Protein AF-A0A177LHI1-F1 (afdb_monomer_lite)

Radius of gyration: 28.74 Å; chains: 1; bounding box: 62×63×63 Å

pLDDT: mean 80.28, std 16.31, range [41.38, 97.81]

Foldseek 3Di:
DVLVVLVPPPPDDPVVNVVVVVVVVVVVVVVVVVCCVVVVPPPDDDDDPVVVVVVVVVVVVVVVVVVPDPPDDVLLVVLQVVLQQDWDKDAPDDQKIKIWHFDDWADPDQFKIKTKTFIFITHNNDGPDTDIWIWIFGHDPDTWIATPPVRDTCVVVDDPVVVVVVVVSVVSCCVSSVHDD

Secondary structure (DSSP, 8-state):
-HHHHHHT-TTS-HHHHHHHHHHHHHHHHHHHHHHHHHHGGGG-----SHHHHHHHHHHHHHHHHHTT---SSHHHHHHHHHHHT-EEEEEEETTEEEEEEEEEEEE-SSSEEEEEEEEEEEETTEEEEEEEEEEEEE-SSS-EEEETTT--BHHHHS-HHHHHHHHHHHHHHHHTTSS--

Structure (mmCIF, N/CA/C/O backbone):
data_AF-A0A177LHI1-F1
#
_entry.id   AF-A0A177LHI1-F1
#
loop_
_atom_site.group_PDB
_atom_site.id
_atom_site.type_symbol
_atom_site.label_atom_id
_atom_site.label_alt_id
_atom_site.label_comp_id
_atom_site.label_asym_id
_atom_site.label_entity_id
_atom_site.label_seq_id
_atom_site.pdbx_PDB_ins_code
_atom_site.Cartn_x
_atom_site.Cartn_y
_atom_site.Cartn_z
_atom_site.occupancy
_atom_site.B_iso_or_equiv
_atom_site.auth_seq_id
_atom_site.auth_comp_id
_atom_site.auth_asym_id
_atom_site.auth_atom_id
_atom_site.pdbx_PDB_model_num
ATOM 1 N N . MET A 1 1 ? 16.536 31.381 -29.087 1.00 54.09 1 MET A N 1
ATOM 2 C CA . MET A 1 1 ? 16.693 31.575 -30.550 1.00 54.09 1 MET A CA 1
ATOM 3 C C . MET A 1 1 ? 17.192 32.981 -30.922 1.00 54.09 1 MET A C 1
ATOM 5 O O . MET A 1 1 ? 18.105 33.068 -31.730 1.00 54.09 1 MET A O 1
ATOM 9 N N . LEU A 1 2 ? 16.707 34.069 -30.292 1.00 55.12 2 LEU A N 1
ATOM 10 C CA . LEU A 1 2 ? 17.167 35.454 -30.561 1.00 55.12 2 LEU A CA 1
ATOM 11 C C . LEU A 1 2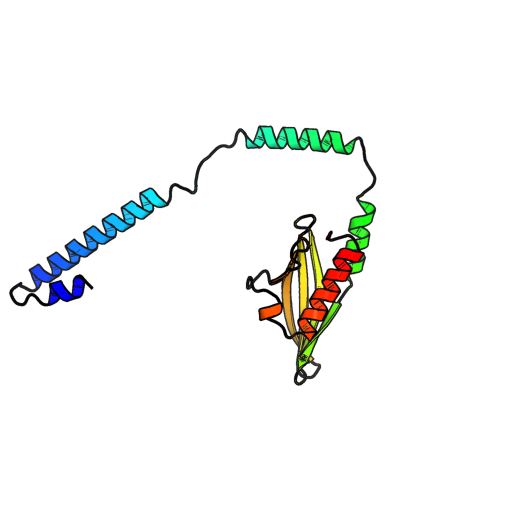 ? 18.675 35.705 -30.316 1.00 55.12 2 LEU A C 1
ATOM 13 O O . LEU A 1 2 ? 19.310 36.447 -31.059 1.00 55.12 2 LEU A O 1
ATOM 17 N N . ILE A 1 3 ? 19.258 35.060 -29.298 1.00 58.00 3 ILE A N 1
ATOM 18 C CA . ILE A 1 3 ? 20.665 35.251 -28.888 1.00 58.00 3 ILE A CA 1
ATOM 19 C C . ILE A 1 3 ? 21.649 34.777 -29.977 1.00 58.00 3 ILE A C 1
ATOM 21 O O . ILE A 1 3 ? 22.704 35.377 -30.170 1.00 58.00 3 ILE A O 1
ATOM 25 N N . ILE A 1 4 ? 21.282 33.742 -30.741 1.00 57.81 4 ILE A N 1
ATOM 26 C CA . ILE A 1 4 ? 22.131 33.160 -31.794 1.00 57.81 4 ILE A CA 1
ATOM 27 C C . ILE A 1 4 ? 22.162 34.071 -33.033 1.00 57.81 4 ILE A C 1
ATOM 29 O O . ILE A 1 4 ? 23.210 34.240 -33.652 1.00 57.81 4 ILE A O 1
ATOM 33 N N . ILE A 1 5 ? 21.041 34.729 -33.350 1.00 58.69 5 ILE A N 1
ATOM 34 C CA . ILE A 1 5 ? 20.916 35.619 -34.515 1.00 58.69 5 ILE A CA 1
ATOM 35 C C . ILE A 1 5 ? 21.733 36.908 -34.313 1.00 58.69 5 ILE A C 1
ATOM 37 O O . ILE A 1 5 ? 22.395 37.373 -35.239 1.00 58.69 5 ILE A O 1
ATOM 41 N N . LEU A 1 6 ? 21.767 37.449 -33.088 1.00 54.44 6 LEU A N 1
ATOM 42 C CA . LEU A 1 6 ? 22.536 38.659 -32.757 1.00 54.44 6 LEU A CA 1
ATOM 43 C C . LEU A 1 6 ? 24.060 38.437 -32.767 1.00 54.44 6 LEU A C 1
ATOM 45 O O . LEU A 1 6 ? 24.814 39.365 -33.064 1.00 54.44 6 LEU A O 1
ATOM 49 N N . SER A 1 7 ? 24.526 37.213 -32.497 1.00 57.97 7 SER A N 1
ATOM 50 C CA . SER A 1 7 ? 25.962 36.888 -32.485 1.00 57.97 7 SER A CA 1
ATOM 51 C C . SER A 1 7 ? 26.599 36.935 -33.887 1.00 57.97 7 SER A C 1
ATOM 53 O O . SER A 1 7 ? 27.786 37.258 -34.031 1.00 57.97 7 SER A O 1
ATOM 55 N N . ASN A 1 8 ? 25.792 36.705 -34.931 1.00 59.28 8 ASN A N 1
ATOM 56 C CA . ASN A 1 8 ? 26.244 36.563 -36.319 1.00 59.28 8 ASN A CA 1
ATOM 57 C C . ASN A 1 8 ? 26.444 37.900 -37.069 1.00 59.28 8 ASN A C 1
ATOM 59 O O . ASN A 1 8 ? 26.806 37.927 -38.244 1.00 59.28 8 ASN A O 1
ATOM 63 N N . ILE A 1 9 ? 26.246 39.042 -36.400 1.00 63.00 9 ILE A N 1
ATOM 64 C CA . ILE A 1 9 ? 26.518 40.362 -36.982 1.00 63.00 9 ILE A CA 1
ATOM 65 C C . ILE A 1 9 ? 28.032 40.619 -36.899 1.00 63.00 9 ILE A C 1
ATOM 67 O O . ILE A 1 9 ? 28.584 40.968 -35.852 1.00 63.00 9 ILE A O 1
ATOM 71 N N . SER A 1 10 ? 28.729 40.399 -38.016 1.00 61.41 10 SER A N 1
ATOM 72 C CA . SER A 1 10 ? 30.202 40.406 -38.104 1.00 61.41 10 SER A CA 1
ATOM 73 C C . SER A 1 10 ? 30.852 41.792 -37.903 1.00 61.41 10 SER A C 1
ATOM 75 O O . SER A 1 10 ? 32.022 41.895 -37.554 1.00 61.41 10 SER A O 1
ATOM 77 N N . LYS A 1 11 ? 30.090 42.888 -38.036 1.00 66.56 11 LYS A N 1
ATOM 78 C CA . LYS A 1 11 ? 30.623 44.269 -38.026 1.00 66.56 11 LYS A CA 1
ATOM 79 C C . LYS A 1 11 ? 30.735 44.938 -36.647 1.00 66.56 11 LYS A C 1
ATOM 81 O O . LYS A 1 11 ? 31.022 46.131 -36.572 1.00 66.56 11 LYS A O 1
ATOM 86 N N . LEU A 1 12 ? 30.491 44.215 -35.556 1.00 68.19 12 LEU A N 1
ATOM 87 C CA . LEU A 1 12 ? 30.456 44.797 -34.213 1.00 68.19 12 LEU A CA 1
ATOM 88 C C . LEU A 1 12 ? 31.678 44.376 -33.389 1.00 68.19 12 LEU A C 1
ATOM 90 O O . LEU A 1 12 ? 31.968 43.186 -33.281 1.00 68.19 12 LEU A O 1
ATOM 94 N N . THR A 1 13 ? 32.378 45.343 -32.788 1.00 82.19 13 THR A N 1
ATOM 95 C CA . THR A 1 13 ? 33.529 45.063 -31.917 1.00 82.19 13 THR A CA 1
ATOM 96 C C . THR A 1 13 ? 33.107 44.189 -30.734 1.00 82.19 13 THR A C 1
ATOM 98 O O . THR A 1 13 ? 31.986 44.305 -30.237 1.00 82.19 13 THR A O 1
ATOM 101 N N . LEU A 1 14 ? 34.005 43.313 -30.272 1.00 78.56 14 LEU A N 1
ATOM 102 C CA . LEU A 1 14 ? 33.739 42.334 -29.208 1.00 78.56 14 LEU A CA 1
ATOM 103 C C . LEU A 1 14 ? 33.059 42.968 -27.976 1.00 78.56 14 LEU A C 1
ATOM 105 O O . LEU A 1 14 ? 32.060 42.455 -27.480 1.00 78.56 14 LEU A O 1
ATOM 109 N N . MET A 1 15 ? 33.536 44.147 -27.562 1.00 80.12 15 MET A N 1
ATOM 110 C CA . MET A 1 15 ? 32.981 44.914 -26.440 1.00 80.12 15 MET A CA 1
ATOM 111 C C . MET A 1 15 ? 31.511 45.301 -26.645 1.00 80.12 15 MET A C 1
ATOM 113 O O . MET A 1 15 ? 30.708 45.213 -25.719 1.00 80.12 15 MET A O 1
ATOM 117 N N . LYS A 1 16 ? 31.123 45.678 -27.868 1.00 81.81 16 LYS A N 1
ATOM 118 C CA . LYS A 1 16 ? 29.734 46.027 -28.195 1.00 81.81 16 LYS A CA 1
ATOM 119 C C . LYS A 1 16 ? 28.827 44.794 -28.206 1.00 81.81 16 LYS A C 1
ATOM 121 O O . LYS A 1 16 ? 27.668 44.900 -27.82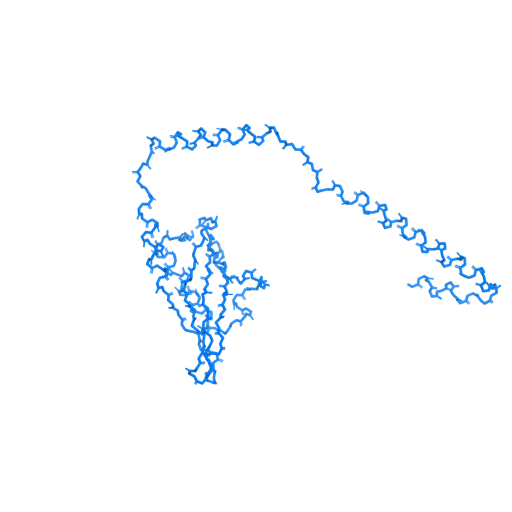4 1.00 81.81 16 LYS A O 1
ATOM 126 N N . LYS A 1 17 ? 29.343 43.622 -28.595 1.00 79.81 17 LYS A N 1
ATOM 127 C CA . LYS A 1 17 ? 28.583 42.360 -28.541 1.00 79.81 17 LYS A CA 1
ATOM 128 C C . LYS A 1 17 ? 28.285 41.947 -27.100 1.00 79.81 17 LYS A C 1
ATOM 130 O O . LYS A 1 17 ? 27.144 41.615 -26.794 1.00 79.81 17 LYS A O 1
ATOM 135 N N 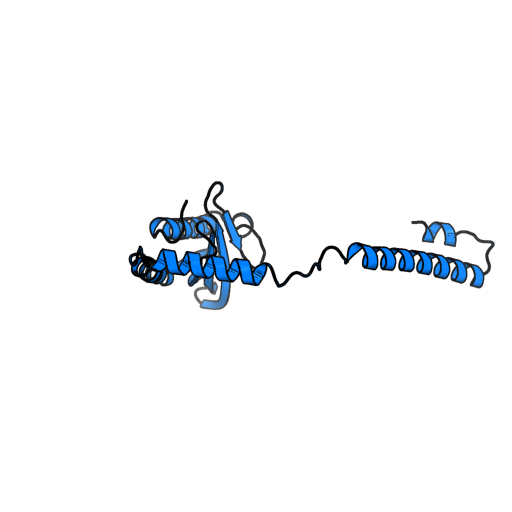. ILE A 1 18 ? 29.281 42.037 -26.216 1.00 84.50 18 ILE A N 1
ATOM 136 C CA . ILE A 1 18 ? 29.107 41.763 -24.782 1.00 84.50 18 ILE A CA 1
ATOM 137 C C . ILE A 1 18 ? 28.077 42.726 -24.185 1.00 84.50 18 ILE A C 1
ATOM 139 O O . ILE A 1 18 ? 27.153 42.282 -23.510 1.00 84.50 18 ILE A O 1
ATOM 143 N N . LEU A 1 19 ? 28.174 44.022 -24.504 1.00 86.25 19 LEU A N 1
ATOM 144 C CA . LEU A 1 19 ? 27.230 45.030 -24.017 1.00 86.25 19 LEU A CA 1
ATOM 145 C C . LEU A 1 19 ? 25.778 44.716 -24.420 1.00 86.25 19 LEU A C 1
ATOM 147 O O . LEU A 1 19 ? 24.876 44.821 -23.592 1.00 86.25 19 LEU A O 1
ATOM 151 N N . ILE A 1 20 ? 25.551 44.283 -25.664 1.00 85.94 20 ILE A N 1
ATOM 152 C CA . ILE A 1 20 ? 24.215 43.896 -26.143 1.00 85.94 20 ILE A CA 1
ATOM 153 C C . ILE A 1 20 ? 23.701 42.661 -25.398 1.00 85.94 20 ILE A C 1
ATOM 155 O O . ILE A 1 20 ? 22.554 42.650 -24.964 1.00 85.94 20 ILE A O 1
ATOM 159 N N . ILE A 1 21 ? 24.535 41.634 -25.215 1.00 86.19 21 ILE A N 1
ATOM 160 C CA . ILE A 1 21 ? 24.135 40.407 -24.510 1.00 86.19 21 ILE A CA 1
ATOM 161 C C . ILE A 1 21 ? 23.757 40.719 -23.059 1.00 86.19 21 ILE A C 1
ATOM 163 O O . ILE A 1 21 ? 22.707 40.280 -22.592 1.00 86.19 21 ILE A O 1
ATOM 167 N N . VAL A 1 22 ? 24.574 41.516 -22.365 1.00 88.81 22 VAL A N 1
ATOM 168 C CA . VAL A 1 22 ? 24.304 41.938 -20.983 1.00 88.81 22 VAL A CA 1
ATOM 169 C C . VAL A 1 22 ? 23.012 42.752 -20.907 1.00 88.81 22 VAL A C 1
ATOM 171 O O . VAL A 1 22 ? 22.193 42.512 -20.024 1.00 88.81 22 VAL A O 1
ATOM 174 N N . SER A 1 23 ? 22.783 43.659 -21.862 1.00 90.00 23 SER A N 1
ATOM 175 C CA . SER A 1 23 ? 21.548 44.445 -21.935 1.00 90.00 23 SER A CA 1
ATOM 176 C C . SER A 1 23 ? 20.308 43.563 -22.129 1.00 90.00 23 SER A C 1
ATOM 178 O O . SER A 1 23 ? 19.324 43.728 -21.410 1.00 90.00 23 SER A O 1
ATOM 180 N N . VAL A 1 24 ? 20.363 42.579 -23.033 1.00 90.06 24 VAL A N 1
ATOM 181 C CA . VAL A 1 24 ? 19.250 41.642 -23.272 1.00 90.06 24 VAL A CA 1
ATOM 182 C C . VAL A 1 24 ? 18.972 40.780 -22.038 1.00 90.06 24 VAL A C 1
ATOM 184 O O . VAL A 1 24 ? 17.812 40.596 -21.670 1.00 90.06 24 VAL A O 1
ATOM 187 N N . LEU A 1 25 ? 20.019 40.284 -21.371 1.00 88.75 25 LEU A N 1
ATOM 188 C CA . LEU A 1 25 ? 19.872 39.518 -20.132 1.00 88.75 25 LEU A CA 1
ATOM 189 C C . LEU A 1 25 ? 19.237 40.360 -19.023 1.00 88.75 25 LEU A C 1
ATOM 191 O O . LEU A 1 25 ? 18.327 39.886 -18.350 1.00 88.75 25 LEU A O 1
ATOM 195 N N . PHE A 1 26 ? 19.658 41.614 -18.860 1.00 92.62 26 PHE A N 1
ATOM 196 C CA . PHE A 1 26 ? 19.110 42.510 -17.842 1.00 92.62 26 PHE A CA 1
ATOM 197 C C . PHE A 1 26 ? 17.608 42.770 -18.031 1.00 92.62 26 PHE A C 1
ATOM 1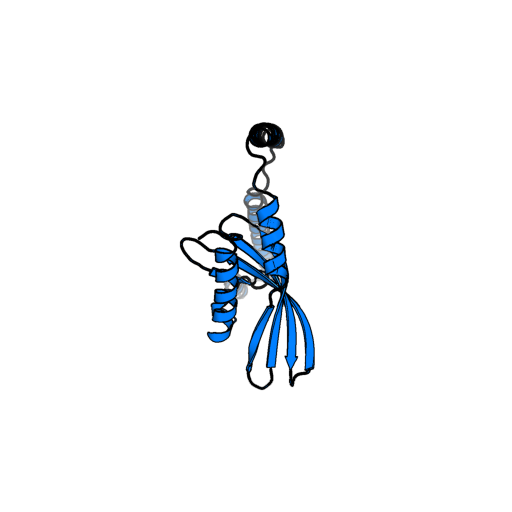99 O O . PHE A 1 26 ? 16.840 42.711 -17.067 1.00 92.62 26 PHE A O 1
ATOM 206 N N . VAL A 1 27 ? 17.169 42.990 -19.276 1.00 92.06 27 VAL A N 1
ATOM 207 C CA . VAL A 1 27 ? 15.739 43.129 -19.601 1.00 92.06 27 VAL A CA 1
ATOM 208 C C . VAL A 1 27 ? 14.981 41.837 -19.286 1.00 92.06 27 VAL A C 1
ATOM 210 O O . VAL A 1 27 ? 13.916 41.891 -18.677 1.00 92.06 27 VAL A O 1
ATOM 213 N N . PHE A 1 28 ? 15.541 40.672 -19.624 1.00 90.19 28 PHE A N 1
ATOM 214 C CA . PHE A 1 28 ? 14.917 39.383 -19.316 1.00 90.19 28 PHE A CA 1
ATOM 215 C C . PHE A 1 28 ? 14.757 39.160 -17.804 1.00 90.19 28 PHE A C 1
ATOM 217 O O . PHE A 1 28 ? 13.673 38.800 -17.348 1.00 90.19 28 PHE A O 1
ATOM 224 N N . PHE A 1 29 ? 15.795 39.450 -17.012 1.00 91.31 29 PHE A N 1
ATOM 225 C CA . PHE A 1 29 ? 15.720 39.368 -15.552 1.00 91.31 29 PHE A CA 1
ATOM 226 C C . PHE A 1 29 ? 14.716 40.361 -14.961 1.00 91.31 29 PHE A C 1
ATOM 228 O O . PHE A 1 29 ? 13.989 39.987 -14.050 1.00 91.31 29 PHE A O 1
ATOM 235 N N . SER A 1 30 ? 14.615 41.578 -15.503 1.00 88.88 30 SER A N 1
ATOM 236 C CA . SER A 1 30 ? 13.627 42.574 -15.057 1.00 88.88 30 SER A CA 1
ATOM 237 C C . SER A 1 30 ? 12.185 42.117 -15.302 1.00 88.88 30 SER A C 1
ATOM 239 O O . SER A 1 30 ? 11.303 42.355 -14.482 1.00 88.88 30 SER A O 1
ATOM 241 N N . VAL A 1 31 ? 11.934 41.424 -16.417 1.00 91.19 31 VAL A N 1
ATOM 242 C CA . VAL A 1 31 ? 10.617 40.838 -16.706 1.00 91.19 31 VAL A CA 1
ATOM 243 C C . VAL A 1 31 ? 10.329 39.661 -15.775 1.00 91.19 31 VAL A C 1
ATOM 245 O O . VAL A 1 31 ? 9.229 39.572 -15.238 1.00 91.19 31 VAL A O 1
ATOM 248 N N . LEU A 1 32 ? 11.307 38.781 -15.533 1.00 88.62 32 LEU A N 1
ATOM 249 C CA . LEU A 1 32 ? 11.143 37.673 -14.591 1.00 88.62 32 LEU A CA 1
ATOM 250 C C . LEU A 1 32 ? 10.858 38.170 -13.172 1.00 88.62 32 LEU A C 1
ATOM 252 O O . LEU A 1 32 ? 9.932 37.672 -12.540 1.00 88.62 32 LEU A O 1
ATOM 256 N N . THR A 1 33 ? 11.597 39.165 -12.674 1.00 88.06 33 THR A N 1
ATOM 257 C CA . THR A 1 33 ? 11.337 39.731 -11.344 1.00 88.06 33 THR A CA 1
ATOM 258 C C . THR A 1 33 ? 9.978 40.414 -11.286 1.00 88.06 33 THR A C 1
ATOM 260 O O . THR A 1 33 ? 9.278 40.245 -10.296 1.00 88.06 33 THR A O 1
ATOM 263 N N . TYR A 1 34 ? 9.545 41.099 -12.347 1.00 89.44 34 TYR A N 1
ATOM 264 C CA . TYR A 1 34 ? 8.197 41.663 -12.423 1.00 89.44 34 TYR A CA 1
ATOM 265 C C . TYR A 1 34 ? 7.104 40.582 -12.383 1.00 89.44 34 TYR A C 1
ATOM 267 O O . TYR A 1 34 ? 6.120 40.733 -11.661 1.00 89.44 34 TYR A O 1
ATOM 275 N N . ILE A 1 35 ? 7.286 39.462 -13.094 1.00 83.94 35 ILE A N 1
ATOM 276 C CA . ILE A 1 35 ? 6.366 38.312 -13.054 1.00 83.94 35 ILE A CA 1
ATOM 277 C C . ILE A 1 35 ? 6.363 37.663 -11.668 1.00 83.94 35 ILE A C 1
ATOM 279 O O . ILE A 1 35 ? 5.304 37.291 -11.181 1.00 83.94 35 ILE A O 1
ATOM 283 N N . PHE A 1 36 ? 7.514 37.543 -11.006 1.00 79.31 36 PHE A N 1
ATOM 284 C CA . PHE A 1 36 ? 7.573 37.022 -9.640 1.00 79.31 36 PHE A CA 1
ATOM 285 C C . PHE A 1 36 ? 6.907 37.977 -8.644 1.00 79.31 36 PHE A C 1
ATOM 287 O O . PHE A 1 36 ? 6.115 37.523 -7.833 1.00 79.31 36 PHE A O 1
ATOM 294 N N . ILE A 1 37 ? 7.142 39.288 -8.729 1.00 78.56 37 ILE A N 1
ATOM 295 C CA . ILE A 1 37 ? 6.501 40.277 -7.847 1.00 78.56 37 ILE A CA 1
ATOM 296 C C . ILE A 1 37 ? 4.978 40.274 -8.045 1.00 78.56 37 ILE A C 1
ATOM 298 O O . ILE A 1 37 ? 4.237 40.195 -7.073 1.00 78.56 37 ILE A O 1
ATOM 302 N N . THR A 1 38 ? 4.503 40.297 -9.293 1.00 74.00 38 THR A N 1
ATOM 303 C CA . THR A 1 38 ? 3.059 40.351 -9.600 1.00 74.00 38 THR A CA 1
ATOM 304 C C . THR A 1 38 ? 2.353 38.990 -9.523 1.00 74.00 38 THR A C 1
ATOM 306 O O . THR A 1 38 ? 1.144 38.928 -9.312 1.00 74.00 38 THR A O 1
ATOM 309 N N . GLY A 1 39 ? 3.081 37.883 -9.688 1.00 61.59 39 GLY A N 1
ATOM 310 C CA . GLY A 1 39 ? 2.553 36.515 -9.686 1.00 61.59 39 GLY A CA 1
ATOM 311 C C . GLY A 1 39 ? 2.597 35.818 -8.324 1.00 61.59 39 GLY A C 1
ATOM 312 O O . GLY A 1 39 ? 1.827 34.887 -8.094 1.00 61.59 39 GLY A O 1
ATOM 313 N N . TRP A 1 40 ? 3.451 36.273 -7.404 1.00 55.06 40 TRP A N 1
ATOM 314 C CA . TRP A 1 40 ? 3.606 35.691 -6.064 1.00 55.06 40 TRP A CA 1
ATOM 315 C C . TRP A 1 40 ? 2.570 36.208 -5.044 1.00 55.06 40 TRP A C 1
ATOM 317 O O . TRP A 1 40 ? 2.488 35.703 -3.925 1.00 55.06 40 TRP A O 1
ATOM 327 N N . GLU A 1 41 ? 1.715 37.166 -5.419 1.00 55.88 41 GLU A N 1
ATOM 328 C CA . GLU A 1 41 ? 0.699 37.755 -4.528 1.00 55.88 41 GLU A CA 1
ATOM 329 C C . GLU A 1 41 ? -0.681 37.064 -4.542 1.00 55.88 41 GLU A C 1
ATOM 331 O O . GLU A 1 41 ? -1.558 37.454 -3.778 1.00 55.88 41 GLU A O 1
ATOM 336 N N . ARG A 1 42 ? -0.894 35.965 -5.287 1.00 46.41 42 ARG A N 1
ATOM 337 C CA . ARG A 1 42 ? -2.138 35.155 -5.171 1.00 46.41 42 ARG A CA 1
ATOM 338 C C . ARG A 1 42 ? -2.135 34.108 -4.042 1.00 46.41 42 ARG A C 1
ATOM 340 O O . ARG A 1 42 ? -2.974 33.213 -4.046 1.00 46.41 42 ARG A O 1
ATOM 347 N N . GLY A 1 43 ? -1.211 34.194 -3.084 1.00 53.28 43 GLY A N 1
ATOM 348 C CA . GLY A 1 43 ? -1.049 33.180 -2.029 1.00 53.28 43 GLY A CA 1
ATOM 349 C C . GLY A 1 43 ? -1.090 33.681 -0.587 1.00 53.28 43 GLY A C 1
ATOM 350 O O . GLY A 1 43 ? -0.901 32.882 0.326 1.00 53.28 43 GLY A O 1
ATOM 351 N N . ARG A 1 44 ? -1.300 34.978 -0.343 1.00 59.19 44 ARG A N 1
ATOM 352 C CA . ARG A 1 44 ? -1.451 35.505 1.019 1.00 59.19 44 ARG A CA 1
ATOM 353 C C . ARG A 1 44 ? -2.507 36.597 1.052 1.00 59.19 44 ARG A C 1
ATOM 355 O O . ARG A 1 44 ? -2.176 37.767 0.909 1.00 59.19 44 ARG A O 1
ATOM 362 N N . GLU A 1 45 ? -3.750 36.210 1.327 1.00 61.19 45 GLU A N 1
ATOM 363 C CA . GLU A 1 45 ? -4.636 37.108 2.063 1.00 61.19 45 GLU A CA 1
ATOM 364 C C . GLU A 1 45 ? -4.702 36.718 3.549 1.00 61.19 45 GLU A C 1
ATOM 366 O O . GLU A 1 45 ? -4.769 35.531 3.880 1.00 61.19 45 GLU A O 1
ATOM 371 N N . PRO A 1 46 ? -4.677 37.719 4.446 1.00 63.97 46 PRO A N 1
ATOM 372 C CA . PRO A 1 46 ? -4.944 37.585 5.864 1.00 63.97 46 PRO A CA 1
ATOM 373 C C . PRO A 1 46 ? -6.434 37.821 6.156 1.00 63.97 46 PRO A C 1
ATOM 375 O O . PRO A 1 46 ? -7.010 38.800 5.690 1.00 63.97 46 PRO A O 1
ATOM 378 N N . LYS A 1 47 ? -7.033 37.002 7.021 1.00 49.06 47 LYS A N 1
ATOM 379 C CA . LYS A 1 47 ? -8.113 37.407 7.937 1.00 49.06 47 LYS A CA 1
ATOM 380 C C . LYS A 1 47 ? -8.211 36.357 9.044 1.00 49.06 47 LYS A C 1
ATOM 382 O O . LYS A 1 47 ? -8.399 35.176 8.799 1.00 49.06 47 LYS A O 1
ATOM 387 N N . ARG A 1 48 ? -7.930 36.804 10.267 1.00 58.16 48 ARG A N 1
ATOM 388 C CA . ARG A 1 48 ? -7.932 36.029 11.515 1.00 58.16 48 ARG A CA 1
ATOM 389 C C . ARG A 1 48 ? -8.927 36.692 12.467 1.00 58.16 48 ARG A C 1
ATOM 391 O O . ARG A 1 48 ? -8.543 37.197 13.511 1.00 58.16 48 ARG A O 1
ATOM 398 N N . ALA A 1 49 ? -10.177 36.800 12.025 1.00 55.25 49 ALA A N 1
ATOM 399 C CA . ALA A 1 49 ? -11.279 37.364 12.820 1.00 55.25 49 ALA A CA 1
ATOM 400 C C . ALA A 1 49 ? -12.618 36.665 12.516 1.00 55.25 49 ALA A C 1
ATOM 402 O O . ALA A 1 49 ? -13.463 36.492 13.385 1.00 55.25 49 ALA A O 1
ATOM 403 N N . ASP A 1 50 ? -12.775 36.178 11.292 1.00 55.38 50 ASP A N 1
ATOM 404 C CA . ASP A 1 50 ? -13.779 35.213 10.847 1.00 55.38 50 ASP A CA 1
ATOM 405 C C . ASP A 1 50 ? -13.512 33.789 11.363 1.00 55.38 50 ASP A C 1
ATOM 407 O O . ASP A 1 50 ? -14.465 33.082 11.688 1.00 55.38 50 ASP A O 1
ATOM 411 N N . PHE A 1 51 ? -12.244 33.384 11.515 1.00 56.28 51 PHE A N 1
ATOM 412 C CA . PHE A 1 51 ? -11.904 32.055 12.044 1.00 56.28 51 PHE A CA 1
ATOM 413 C C . PHE A 1 51 ? -12.375 31.859 13.494 1.00 56.28 51 PHE A C 1
ATOM 415 O O . PHE A 1 51 ? -12.964 30.829 13.801 1.00 56.28 51 PHE A O 1
ATOM 422 N N . GLU A 1 52 ? -12.224 32.862 14.366 1.00 60.12 52 GLU A N 1
ATOM 423 C CA . GLU A 1 52 ? -12.675 32.762 15.764 1.00 60.12 52 GLU A CA 1
ATOM 424 C C . GLU A 1 52 ? -14.207 32.737 15.878 1.00 60.12 52 GLU A C 1
ATOM 426 O O . GLU A 1 52 ? -14.757 32.002 16.696 1.00 60.12 52 GLU A O 1
ATOM 431 N N . MET A 1 53 ? -14.932 33.476 15.030 1.00 53.66 53 MET A N 1
ATOM 432 C CA . MET A 1 53 ? -16.400 33.432 15.016 1.00 53.66 53 MET A CA 1
ATOM 433 C C . MET A 1 53 ? -16.925 32.086 14.482 1.00 53.66 53 MET A C 1
ATOM 435 O O . MET A 1 53 ? -17.934 31.573 14.970 1.00 53.66 53 MET A O 1
ATOM 439 N N . TYR A 1 54 ? -16.228 31.487 13.511 1.00 61.47 54 TYR A N 1
ATOM 440 C CA . TYR A 1 54 ? -16.577 30.183 12.944 1.00 61.47 54 TYR A CA 1
ATOM 441 C C . TYR A 1 54 ? -16.210 29.022 13.881 1.00 61.47 54 TYR A C 1
ATOM 443 O O . TYR A 1 54 ? -16.969 28.061 13.996 1.00 61.47 54 TYR A O 1
ATOM 451 N N . GLU A 1 55 ? -15.085 29.120 14.592 1.00 64.50 55 GLU A N 1
ATOM 452 C CA . GLU A 1 55 ? -14.643 28.135 15.581 1.00 64.50 55 GLU A CA 1
ATOM 453 C C . GLU A 1 55 ? -15.555 28.132 16.813 1.00 64.50 55 GLU A C 1
ATOM 455 O O . GLU A 1 55 ? -15.997 27.064 17.229 1.00 64.50 55 GLU A O 1
ATOM 460 N N . ASN A 1 56 ? -15.954 29.305 17.319 1.00 66.81 56 ASN A N 1
ATOM 461 C CA . ASN A 1 56 ? -16.889 29.396 18.445 1.00 66.81 56 ASN A CA 1
ATOM 462 C C . ASN A 1 56 ? -18.303 28.910 18.081 1.00 66.81 56 ASN A C 1
ATOM 464 O O . ASN A 1 56 ? -18.922 28.198 18.868 1.00 66.81 56 ASN A O 1
ATOM 468 N N . LYS A 1 57 ? -18.795 29.192 16.865 1.00 73.69 57 LYS A N 1
ATOM 469 C CA . LYS A 1 57 ? -20.085 28.655 16.394 1.00 73.69 57 LYS A CA 1
ATOM 470 C C . LYS A 1 57 ? -20.035 27.139 16.169 1.00 73.69 57 LYS A C 1
ATOM 472 O O . LYS A 1 57 ? -20.965 26.432 16.538 1.00 73.69 57 LYS A O 1
ATOM 477 N N . LYS A 1 58 ? -18.924 26.620 15.633 1.00 68.56 58 LYS A N 1
ATOM 478 C CA . LYS A 1 58 ? -18.683 25.175 15.480 1.00 68.56 58 LYS A CA 1
ATOM 479 C C . LYS A 1 58 ? -18.526 24.472 16.833 1.00 68.56 58 LYS A C 1
ATOM 481 O O . LYS A 1 58 ? -18.938 23.319 16.958 1.00 68.56 58 LYS A O 1
ATOM 486 N N . LEU A 1 59 ? -17.972 25.150 17.840 1.00 69.12 59 LEU A N 1
ATOM 487 C CA . LEU A 1 59 ? -17.880 24.667 19.218 1.00 69.12 59 LEU A CA 1
ATOM 488 C C . LEU A 1 59 ? -19.263 24.636 19.889 1.00 69.12 59 LEU A C 1
ATOM 490 O O . LEU A 1 59 ? -19.613 23.616 20.478 1.00 69.12 59 LEU A O 1
ATOM 494 N N . GLU A 1 60 ? -20.084 25.681 19.741 1.00 66.94 60 GLU A N 1
ATOM 495 C CA . GLU A 1 60 ? -21.468 25.696 20.243 1.00 66.94 60 GLU A CA 1
ATOM 496 C C . GLU A 1 60 ? -22.352 24.646 19.553 1.00 66.94 60 GLU A C 1
ATOM 498 O O . GLU A 1 60 ? -23.075 23.914 20.235 1.00 66.94 60 GLU A O 1
ATOM 503 N N . ASP A 1 61 ? -22.245 24.490 18.230 1.00 67.00 61 ASP A N 1
ATOM 504 C CA . ASP A 1 61 ? -22.963 23.454 17.476 1.00 67.00 61 ASP A CA 1
ATOM 505 C C . ASP A 1 61 ? -22.479 22.037 17.861 1.00 67.00 61 ASP A C 1
ATOM 507 O O . ASP A 1 61 ? -23.286 21.107 17.978 1.00 67.00 61 ASP A O 1
ATOM 511 N N . SER A 1 62 ? -21.184 21.869 18.166 1.00 63.94 62 SER A N 1
ATOM 512 C CA . SER A 1 62 ? -20.627 20.608 18.682 1.00 63.94 62 SER A CA 1
ATOM 513 C C . SER A 1 62 ? -21.127 20.300 20.097 1.00 63.94 62 SER A C 1
ATOM 515 O O . SER A 1 62 ? -21.561 19.177 20.349 1.00 63.94 62 SER A O 1
ATOM 517 N N . ILE A 1 63 ? -21.171 21.277 21.009 1.00 65.38 63 ILE A N 1
ATOM 518 C CA . ILE A 1 63 ? -21.665 21.091 22.387 1.00 65.38 63 ILE A CA 1
ATOM 519 C C . ILE A 1 63 ? -23.172 20.800 22.401 1.00 65.38 63 ILE A C 1
ATOM 521 O O . ILE A 1 63 ? -23.623 19.914 23.133 1.00 65.38 63 ILE A O 1
ATOM 525 N N . LYS A 1 64 ? -23.948 21.462 21.532 1.00 53.97 64 LYS A N 1
ATOM 526 C CA . LYS A 1 64 ? -25.392 21.227 21.390 1.00 53.97 64 LYS A CA 1
ATOM 527 C C . LYS A 1 64 ? -25.705 19.844 20.803 1.00 53.97 64 LYS A C 1
ATOM 529 O O . LYS A 1 64 ? -26.724 19.252 21.151 1.00 53.97 64 LYS A O 1
ATOM 534 N N . SER A 1 65 ? -24.808 19.283 19.984 1.00 48.75 65 SER A N 1
ATOM 535 C CA . SER A 1 65 ? -24.909 17.897 19.496 1.00 48.75 65 SER A CA 1
ATOM 536 C C . SER A 1 65 ? -24.507 16.839 20.541 1.00 48.75 65 SER A C 1
ATOM 538 O O . SER A 1 65 ? -25.025 15.720 20.525 1.00 48.75 65 SER A O 1
ATOM 540 N N . ILE A 1 66 ? -23.650 17.194 21.507 1.00 53.97 66 ILE A N 1
ATOM 541 C CA . ILE A 1 66 ? -23.184 16.289 22.573 1.00 53.97 66 ILE A CA 1
ATOM 542 C C . ILE A 1 66 ? -24.279 16.025 23.619 1.00 53.97 66 ILE A C 1
ATOM 544 O O . ILE A 1 66 ? -24.327 14.935 24.194 1.00 53.97 66 ILE A O 1
ATOM 548 N N . THR A 1 67 ? -25.230 16.944 23.823 1.00 42.69 67 THR A N 1
ATOM 549 C CA . THR A 1 67 ? -26.356 16.706 24.748 1.00 42.69 67 THR A CA 1
ATOM 550 C C . THR A 1 67 ? -27.458 15.816 24.154 1.00 42.69 67 THR A C 1
ATOM 552 O O . THR A 1 67 ? -28.418 15.477 24.844 1.00 42.69 67 THR A O 1
ATOM 555 N N . THR A 1 68 ? -27.348 15.373 22.894 1.00 43.62 68 THR A N 1
ATOM 556 C CA . THR A 1 68 ? -28.350 14.479 22.288 1.00 43.62 68 THR A CA 1
ATOM 557 C C . THR A 1 68 ? -27.749 13.527 21.249 1.00 43.62 68 THR A C 1
ATOM 559 O O . THR A 1 68 ? -28.132 13.560 20.087 1.00 43.62 68 THR A O 1
ATOM 562 N N . LYS A 1 69 ? -26.811 12.659 21.663 1.00 45.72 69 LYS A N 1
ATOM 563 C CA . LYS A 1 69 ? -26.637 11.254 21.200 1.00 45.72 69 LYS A CA 1
ATOM 564 C C . LYS A 1 69 ? -25.302 10.692 21.692 1.00 45.72 69 LYS A C 1
ATOM 566 O O . LYS A 1 69 ? -24.339 10.506 20.954 1.00 45.72 69 LYS A O 1
ATOM 571 N N . LYS A 1 70 ? -25.277 10.334 22.973 1.00 49.09 70 LYS A N 1
ATOM 572 C CA . LYS A 1 70 ? -24.234 9.500 23.574 1.00 49.09 70 LYS A CA 1
ATOM 573 C C . LYS A 1 70 ? -24.443 8.035 23.160 1.00 49.09 70 LYS A C 1
ATOM 575 O O . LYS A 1 70 ? -24.860 7.229 23.982 1.00 49.09 70 LYS A O 1
ATOM 580 N N . THR A 1 71 ? -24.241 7.687 21.881 1.00 41.38 71 THR A N 1
ATOM 581 C CA . THR A 1 71 ? -24.253 6.275 21.420 1.00 41.38 71 THR A CA 1
ATOM 582 C C . THR A 1 71 ? -23.574 6.068 20.048 1.00 41.38 71 THR A C 1
ATOM 584 O O . THR A 1 71 ? -24.216 5.610 19.108 1.00 41.38 71 THR A O 1
ATOM 587 N N . LYS A 1 72 ? -22.284 6.412 19.866 1.00 44.91 72 LYS A N 1
ATOM 588 C CA . LYS A 1 72 ? -21.531 5.959 18.665 1.00 44.91 72 LYS A CA 1
ATOM 589 C C . LYS A 1 72 ? -19.990 5.941 18.763 1.00 44.91 72 LYS A C 1
ATOM 591 O O . LYS A 1 72 ? -19.353 5.979 17.723 1.00 44.91 72 LYS A O 1
ATOM 596 N N . SER A 1 73 ? -19.366 5.881 19.945 1.00 46.88 73 SER A N 1
ATOM 597 C CA . SER A 1 73 ? -17.883 5.823 20.027 1.00 46.88 73 SER A CA 1
ATOM 598 C C . SER A 1 73 ? -17.324 4.423 20.328 1.00 46.88 73 SER A C 1
ATOM 600 O O . SER A 1 73 ? -16.257 4.075 19.847 1.00 46.88 73 SER A O 1
ATOM 602 N N . THR A 1 74 ? -18.075 3.543 20.994 1.00 42.94 74 THR A N 1
ATOM 603 C CA . THR A 1 74 ? -17.586 2.191 21.341 1.00 42.94 74 THR A CA 1
ATOM 604 C C . THR A 1 74 ? -17.525 1.229 20.142 1.00 42.94 74 THR A C 1
ATOM 606 O O . THR A 1 74 ? -16.875 0.190 20.201 1.00 42.94 74 THR A O 1
ATOM 609 N N . ILE A 1 75 ? -18.206 1.556 19.037 1.00 50.81 75 ILE A N 1
ATOM 610 C CA . ILE A 1 75 ? -18.281 0.691 17.851 1.00 50.81 75 ILE A CA 1
ATOM 611 C C . ILE A 1 75 ? -17.080 0.916 16.916 1.00 50.81 75 ILE A C 1
ATOM 613 O O . ILE A 1 75 ? -16.581 -0.064 16.372 1.00 50.81 75 ILE A O 1
ATOM 617 N N . SER A 1 76 ? -16.580 2.149 16.739 1.00 59.72 76 SER A N 1
ATOM 618 C CA . SER A 1 76 ? -15.469 2.414 15.805 1.00 59.72 76 SER A CA 1
ATOM 619 C C . SER A 1 76 ? -14.122 1.915 16.329 1.00 59.72 76 SER A C 1
ATOM 621 O O . SER A 1 76 ? -13.396 1.279 15.576 1.00 59.72 76 SER A O 1
ATOM 623 N N . GLU A 1 77 ? -13.811 2.109 17.613 1.00 62.66 77 GLU A N 1
ATOM 624 C CA . GLU A 1 77 ? -12.529 1.678 18.202 1.00 62.66 77 GLU A CA 1
ATOM 625 C C . GLU A 1 77 ? -12.367 0.152 18.182 1.00 62.66 77 GLU A C 1
ATOM 627 O O . GLU A 1 77 ? -11.343 -0.366 17.737 1.00 62.66 77 GLU A O 1
ATOM 632 N N . LYS A 1 78 ? -13.416 -0.589 18.569 1.00 67.06 78 LYS A N 1
ATOM 633 C CA . LYS A 1 78 ? -13.405 -2.058 18.525 1.00 67.06 78 LYS A CA 1
ATOM 634 C C . LYS A 1 78 ? -13.224 -2.580 17.094 1.00 67.06 78 LYS A C 1
ATOM 636 O O . LYS A 1 78 ? -12.451 -3.504 16.873 1.00 67.06 78 LYS A O 1
ATOM 641 N N . LYS A 1 79 ? -13.892 -1.970 16.113 1.00 74.31 79 LYS A N 1
ATOM 642 C CA . LYS A 1 79 ? -13.789 -2.372 14.701 1.00 74.31 79 LYS A CA 1
ATOM 643 C C . LYS A 1 79 ? -12.425 -2.060 14.092 1.00 74.31 79 LYS A C 1
ATOM 645 O O . LYS A 1 79 ? -11.909 -2.874 13.336 1.00 74.31 79 LYS A O 1
ATOM 650 N N . ILE A 1 80 ? -11.827 -0.921 14.442 1.00 76.31 80 ILE A N 1
ATOM 651 C CA . ILE A 1 80 ? -10.469 -0.571 14.010 1.00 76.31 80 ILE A CA 1
ATOM 652 C C . ILE A 1 80 ? -9.461 -1.582 14.572 1.00 76.31 80 ILE A C 1
ATOM 654 O O . ILE A 1 80 ? -8.638 -2.083 13.812 1.00 76.31 80 ILE A O 1
ATOM 658 N N . SER A 1 81 ? -9.584 -1.972 15.847 1.00 76.88 81 SER A N 1
ATOM 659 C CA . SER A 1 81 ? -8.685 -2.969 16.452 1.00 76.88 81 SER A CA 1
ATOM 660 C C . SER A 1 81 ? -8.758 -4.359 15.797 1.00 76.88 81 SER A C 1
ATOM 662 O O . SER A 1 81 ? -7.757 -5.066 15.731 1.00 76.88 81 SER A O 1
ATOM 664 N N . GLU A 1 82 ? -9.917 -4.751 15.255 1.00 81.50 82 GLU A N 1
ATOM 665 C CA . GLU A 1 82 ? -10.075 -6.021 14.534 1.00 81.50 82 GLU A CA 1
ATOM 666 C C . GLU A 1 82 ? -9.373 -5.998 13.167 1.00 81.50 82 GLU A C 1
ATOM 668 O O . GLU A 1 82 ? -8.819 -7.008 12.732 1.00 81.50 82 GLU A O 1
ATOM 673 N N . ILE A 1 83 ? -9.349 -4.842 12.497 1.00 85.50 83 ILE A N 1
ATOM 674 C CA . ILE A 1 83 ? -8.643 -4.680 11.219 1.00 85.50 83 ILE A CA 1
ATOM 675 C C . ILE A 1 83 ? -7.141 -4.471 11.420 1.00 85.50 83 ILE A C 1
ATOM 677 O O . ILE A 1 83 ? -6.359 -4.941 10.601 1.00 85.50 83 ILE A O 1
ATOM 681 N N . GLN A 1 84 ? -6.719 -3.836 12.514 1.00 85.44 84 GLN A N 1
ATOM 682 C CA . GLN A 1 84 ? -5.298 -3.633 12.825 1.00 85.44 84 GLN A CA 1
ATOM 683 C C . GLN A 1 84 ? -4.506 -4.942 12.960 1.00 85.44 84 GLN A C 1
ATOM 685 O O . GLN A 1 84 ? -3.310 -4.950 12.712 1.00 85.44 84 GLN A O 1
ATOM 690 N N . ASN A 1 85 ? -5.162 -6.061 13.273 1.00 85.69 85 ASN A N 1
ATOM 691 C CA . ASN A 1 85 ? -4.511 -7.374 13.329 1.00 85.69 85 ASN A CA 1
ATOM 692 C C . ASN A 1 85 ? -4.476 -8.105 11.976 1.00 85.69 85 ASN A C 1
ATOM 694 O O . ASN A 1 85 ? -4.073 -9.267 11.916 1.00 85.69 85 ASN A O 1
ATOM 698 N N . GLN A 1 86 ? -4.947 -7.478 10.896 1.00 92.00 86 GLN A N 1
ATOM 699 C CA . GLN A 1 86 ? -4.965 -8.108 9.583 1.00 92.00 86 GLN A CA 1
ATOM 700 C C . GLN A 1 86 ? -3.637 -7.946 8.856 1.00 92.00 86 GLN A C 1
ATOM 702 O O . GLN A 1 86 ? -2.945 -6.931 8.946 1.00 92.00 86 GLN A O 1
ATOM 707 N N . SER A 1 87 ? -3.335 -8.959 8.060 1.00 95.38 87 SER A N 1
ATOM 708 C CA . SER A 1 87 ? -2.253 -8.940 7.098 1.00 95.38 87 SER A CA 1
ATOM 709 C C . SER A 1 87 ? -2.652 -9.698 5.841 1.00 95.38 87 SER A C 1
ATOM 711 O O . SER A 1 87 ? -3.619 -10.470 5.830 1.00 95.38 87 SER A O 1
ATOM 713 N N . PHE A 1 88 ? -1.918 -9.457 4.764 1.00 96.06 88 PHE A N 1
ATOM 714 C CA . PHE A 1 88 ? -2.000 -10.250 3.546 1.00 96.06 88 PHE A CA 1
ATOM 715 C C . PHE A 1 88 ? -0.620 -10.365 2.906 1.00 96.06 88 PHE A C 1
ATOM 717 O O . PHE A 1 88 ? 0.273 -9.559 3.166 1.00 96.06 88 PHE A O 1
ATOM 724 N N . VAL A 1 89 ? -0.449 -11.396 2.084 1.00 94.94 89 VAL A N 1
ATOM 725 C CA . VAL A 1 89 ? 0.817 -11.692 1.414 1.00 94.94 89 VAL A CA 1
ATOM 726 C C . VAL A 1 89 ? 0.640 -11.493 -0.080 1.00 94.94 89 VAL A C 1
ATOM 728 O O . VAL A 1 89 ? -0.302 -12.013 -0.675 1.00 94.94 89 VAL A O 1
ATOM 731 N N . ILE A 1 90 ? 1.572 -10.768 -0.682 1.00 93.69 90 ILE A N 1
ATOM 732 C CA . ILE A 1 90 ? 1.699 -10.620 -2.124 1.00 93.69 90 ILE A CA 1
ATOM 733 C C . ILE A 1 90 ? 2.922 -11.416 -2.569 1.00 93.69 90 ILE A C 1
ATOM 735 O O . ILE A 1 90 ? 4.031 -11.169 -2.106 1.00 93.69 90 ILE A O 1
ATOM 739 N N . SER A 1 91 ? 2.737 -12.366 -3.486 1.00 90.12 91 SER A N 1
ATOM 740 C CA . SER A 1 91 ? 3.870 -13.003 -4.160 1.00 90.12 91 SER A CA 1
ATOM 741 C C . SER A 1 91 ? 4.342 -12.121 -5.315 1.00 90.12 91 SER A C 1
ATOM 743 O O . SER A 1 91 ? 3.559 -11.808 -6.213 1.00 90.12 91 SER A O 1
ATOM 745 N N . CYS A 1 92 ? 5.624 -11.750 -5.303 1.00 84.06 92 CYS A N 1
ATOM 746 C CA . CYS A 1 92 ? 6.297 -11.040 -6.398 1.00 84.06 92 CYS A CA 1
ATOM 747 C C . CYS A 1 92 ? 6.945 -12.001 -7.417 1.00 84.06 92 CYS A C 1
ATOM 749 O O . CYS A 1 92 ? 7.563 -11.548 -8.378 1.00 84.06 92 CYS A O 1
ATOM 751 N N . GLY A 1 93 ? 6.766 -13.320 -7.247 1.00 82.75 93 GLY A N 1
ATOM 752 C CA . GLY A 1 93 ? 7.334 -14.364 -8.108 1.00 82.75 93 GLY A CA 1
ATOM 753 C C . GLY A 1 93 ? 8.779 -14.733 -7.753 1.00 82.75 93 GLY A C 1
ATOM 754 O O . GLY A 1 93 ? 9.430 -14.049 -6.975 1.00 82.75 93 GLY A O 1
ATOM 755 N N . SER A 1 94 ? 9.286 -15.841 -8.305 1.00 84.81 94 SER A N 1
ATOM 756 C CA . SER A 1 94 ? 10.704 -16.251 -8.200 1.00 84.81 94 SER A CA 1
ATOM 757 C C . SER A 1 94 ? 11.297 -16.245 -6.778 1.00 84.81 94 SER A C 1
ATOM 759 O O . SER A 1 94 ? 12.413 -15.780 -6.584 1.00 84.81 94 SER A O 1
ATOM 761 N N . GLY A 1 95 ? 10.548 -16.726 -5.779 1.00 86.19 95 GLY A N 1
ATOM 762 C CA . GLY A 1 95 ? 11.007 -16.754 -4.380 1.00 86.19 95 GLY A CA 1
ATOM 763 C C . GLY A 1 95 ? 10.869 -15.425 -3.626 1.00 86.19 95 GLY A C 1
ATOM 764 O O . GLY A 1 95 ? 11.257 -15.349 -2.463 1.00 86.19 95 GLY A O 1
ATOM 765 N N . CYS A 1 96 ? 10.291 -14.396 -4.255 1.00 90.12 96 CYS A N 1
ATOM 766 C CA . CYS A 1 96 ? 9.970 -13.115 -3.637 1.00 90.12 96 CYS A CA 1
ATOM 767 C C . CYS A 1 96 ? 8.530 -13.104 -3.095 1.00 90.12 96 CYS A C 1
ATOM 769 O O . CYS A 1 96 ? 7.571 -13.459 -3.800 1.00 90.12 96 CYS A O 1
ATOM 771 N N . ALA A 1 97 ? 8.362 -12.640 -1.857 1.00 94.31 97 ALA A N 1
ATOM 772 C CA . ALA A 1 97 ? 7.060 -12.351 -1.262 1.00 94.31 97 ALA A CA 1
ATOM 773 C C . ALA A 1 97 ? 7.118 -11.089 -0.396 1.00 94.31 97 ALA A C 1
ATOM 775 O O . ALA A 1 97 ? 8.149 -10.768 0.181 1.00 94.31 97 ALA A O 1
ATOM 776 N N . MET A 1 98 ? 6.000 -10.385 -0.275 1.00 95.50 98 MET A N 1
ATOM 777 C CA . MET A 1 98 ? 5.850 -9.229 0.602 1.00 95.50 98 MET A CA 1
ATOM 778 C C . MET A 1 98 ? 4.651 -9.445 1.514 1.00 95.50 98 MET A C 1
ATOM 780 O O . MET A 1 98 ? 3.555 -9.742 1.038 1.00 95.50 98 MET A O 1
ATOM 784 N N . THR A 1 99 ? 4.845 -9.296 2.820 1.00 97.12 99 THR A N 1
ATOM 785 C CA . THR A 1 99 ? 3.758 -9.375 3.799 1.00 97.12 99 THR A CA 1
ATOM 786 C C . THR A 1 99 ? 3.390 -7.976 4.251 1.00 97.12 99 THR A C 1
ATOM 788 O O . THR A 1 99 ? 4.187 -7.303 4.893 1.00 97.12 99 THR A O 1
ATOM 791 N N . TYR A 1 100 ? 2.162 -7.569 3.950 1.00 97.38 100 TYR A N 1
ATOM 792 C CA . TYR A 1 100 ? 1.590 -6.292 4.349 1.00 97.38 100 TYR A CA 1
ATOM 793 C C . TYR A 1 100 ? 0.834 -6.482 5.660 1.00 97.38 100 TYR A C 1
ATOM 795 O O . TYR A 1 100 ? -0.214 -7.130 5.683 1.00 97.38 100 TYR A O 1
ATOM 803 N N . LYS A 1 101 ? 1.359 -5.934 6.755 1.00 97.44 101 LYS A N 1
ATOM 804 C CA . LYS A 1 101 ? 0.733 -5.946 8.085 1.00 97.44 101 LYS A CA 1
ATOM 805 C C . LYS A 1 101 ? 0.155 -4.574 8.378 1.00 97.44 101 LYS A C 1
ATOM 807 O O . LYS A 1 101 ? 0.858 -3.578 8.238 1.00 97.44 101 LYS A O 1
ATOM 812 N N . VAL A 1 102 ? -1.111 -4.494 8.781 1.00 96.56 102 VAL A N 1
ATOM 813 C CA . VAL A 1 102 ? -1.711 -3.200 9.131 1.00 96.56 102 VAL A CA 1
ATOM 814 C C . VAL A 1 102 ? -0.992 -2.627 10.351 1.00 96.56 102 VAL A C 1
ATOM 816 O O . VAL A 1 102 ? -0.972 -3.236 11.415 1.00 96.56 102 VAL A O 1
ATOM 819 N N . LYS A 1 103 ? -0.415 -1.438 10.191 1.00 95.12 103 LYS A N 1
ATOM 820 C CA . LYS A 1 103 ? 0.275 -0.709 11.258 1.00 95.12 103 LYS A CA 1
ATOM 821 C C . LYS A 1 103 ? -0.613 0.379 11.842 1.00 95.12 103 LYS A C 1
ATOM 823 O O . LYS A 1 103 ? -0.718 0.520 13.056 1.00 95.12 103 LYS A O 1
ATOM 828 N N . GLU A 1 104 ? -1.278 1.138 10.975 1.00 93.69 104 GLU A N 1
ATOM 829 C CA . GLU A 1 104 ? -2.109 2.268 11.377 1.00 93.69 104 GLU A CA 1
ATOM 830 C C . GLU A 1 104 ? -3.260 2.478 10.393 1.00 93.69 104 GLU A C 1
ATOM 832 O O . GLU A 1 104 ? -3.125 2.240 9.193 1.00 93.69 104 GLU A O 1
ATOM 837 N N . ILE A 1 105 ? -4.400 2.937 10.909 1.00 92.00 105 ILE A N 1
ATOM 838 C CA . ILE A 1 105 ? -5.575 3.289 10.117 1.00 92.00 105 ILE A CA 1
ATOM 839 C C . ILE A 1 105 ? -6.027 4.682 10.541 1.00 92.00 105 ILE A C 1
ATOM 841 O O . ILE A 1 105 ? -6.429 4.879 11.687 1.00 92.00 105 ILE A O 1
ATOM 845 N N . ASN A 1 106 ? -6.026 5.616 9.595 1.00 91.12 106 ASN A N 1
ATOM 846 C CA . ASN A 1 106 ? -6.394 7.008 9.798 1.00 91.12 106 ASN A CA 1
ATOM 847 C C . ASN A 1 106 ? -7.591 7.370 8.919 1.00 91.12 106 ASN A C 1
ATOM 849 O O . ASN A 1 106 ? -7.514 7.402 7.690 1.00 91.12 106 ASN A O 1
ATOM 853 N N . GLN A 1 107 ? -8.728 7.650 9.553 1.00 86.81 107 GLN A N 1
ATOM 854 C CA . GLN A 1 107 ? -9.926 8.066 8.835 1.00 86.81 107 GLN A CA 1
ATOM 855 C C . GLN A 1 107 ? -9.779 9.513 8.356 1.00 86.81 107 GLN A C 1
ATOM 857 O O . GLN A 1 107 ? -9.684 10.431 9.167 1.00 86.81 107 GLN A O 1
ATOM 862 N N . ILE A 1 108 ? -9.782 9.716 7.035 1.00 86.44 108 ILE A N 1
ATOM 863 C CA . ILE A 1 108 ? -9.716 11.056 6.437 1.00 86.44 108 ILE A CA 1
ATOM 864 C C . ILE A 1 108 ? -11.122 11.660 6.413 1.00 86.44 108 ILE A C 1
ATOM 866 O O . ILE A 1 108 ? -11.340 12.789 6.850 1.00 86.44 108 ILE A O 1
ATOM 870 N N . ASN A 1 109 ? -12.089 10.906 5.887 1.00 85.44 109 ASN A N 1
ATOM 871 C CA . ASN A 1 109 ? -13.498 11.284 5.832 1.00 85.44 109 ASN A CA 1
ATOM 872 C C . ASN A 1 109 ? -14.378 10.012 5.741 1.00 85.44 109 ASN A C 1
ATOM 874 O O . ASN A 1 109 ? -13.927 8.915 6.065 1.00 85.44 109 ASN A O 1
ATOM 878 N N . GLN A 1 110 ? -15.654 10.145 5.368 1.00 82.06 110 GLN A N 1
ATOM 879 C CA . GLN A 1 110 ? -16.581 9.002 5.302 1.00 82.06 110 GLN A CA 1
ATOM 880 C C . GLN A 1 110 ? -16.251 8.021 4.162 1.00 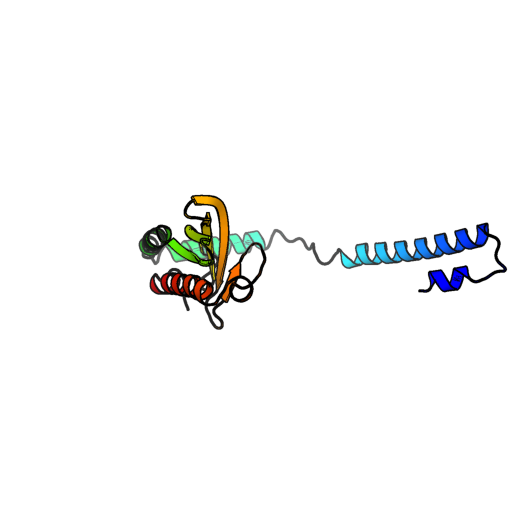82.06 110 GLN A C 1
ATOM 882 O O . GLN A 1 110 ? -16.452 6.819 4.305 1.00 82.06 110 GLN A O 1
ATOM 887 N N . VAL A 1 111 ? -15.691 8.538 3.070 1.00 87.06 111 VAL A N 1
ATOM 888 C CA . VAL A 1 111 ? -15.456 7.832 1.803 1.00 87.06 111 VAL A CA 1
ATOM 889 C C . VAL A 1 111 ? -13.981 7.507 1.560 1.00 87.06 111 VAL A C 1
ATOM 891 O O . VAL A 1 111 ? -13.651 6.716 0.684 1.00 87.06 111 VAL A O 1
ATOM 894 N N . SER A 1 112 ? -13.075 8.083 2.350 1.00 90.94 112 SER A N 1
ATOM 895 C CA . SER A 1 112 ? -11.633 7.904 2.217 1.00 90.94 112 SER A CA 1
ATOM 896 C C . SER A 1 112 ? -10.978 7.578 3.551 1.00 90.94 112 SER A C 1
ATOM 898 O O . SER A 1 112 ? -11.204 8.246 4.567 1.00 90.94 112 SER A O 1
ATOM 900 N N . ILE A 1 113 ? -10.088 6.594 3.517 1.00 93.12 113 ILE A N 1
ATOM 901 C CA . ILE A 1 113 ? -9.288 6.161 4.656 1.00 93.12 113 ILE A CA 1
ATOM 902 C C . ILE A 1 113 ? -7.844 5.949 4.237 1.00 93.12 113 ILE A C 1
ATOM 904 O O . ILE A 1 113 ? -7.549 5.476 3.141 1.00 93.12 113 ILE A O 1
ATOM 908 N N . GLU A 1 114 ? -6.945 6.318 5.129 1.00 95.31 114 GLU A N 1
ATOM 909 C CA . GLU A 1 114 ? -5.522 6.092 4.995 1.00 95.31 114 GLU A CA 1
ATOM 910 C C . GLU A 1 114 ? -5.132 4.874 5.823 1.00 95.31 114 GLU A C 1
ATOM 912 O O . GLU A 1 114 ? -5.499 4.769 6.993 1.00 95.31 114 GLU A O 1
ATOM 917 N N . VAL A 1 115 ? -4.399 3.947 5.217 1.00 96.12 115 VAL A N 1
ATOM 918 C CA . VAL A 1 115 ? -3.902 2.751 5.892 1.00 96.12 115 VAL A CA 1
ATOM 919 C C . VAL A 1 115 ? -2.406 2.662 5.666 1.00 96.12 115 VAL A C 1
ATOM 921 O O . VAL A 1 115 ? -1.944 2.604 4.526 1.00 96.12 115 VAL A O 1
ATOM 924 N N . THR A 1 116 ? -1.659 2.660 6.762 1.00 97.50 116 THR A N 1
ATOM 925 C CA . THR A 1 116 ? -0.220 2.413 6.761 1.00 97.50 116 THR A CA 1
ATOM 926 C C . THR A 1 116 ? 0.013 0.943 7.055 1.00 97.50 116 THR A C 1
ATOM 928 O O . THR A 1 116 ? -0.500 0.409 8.042 1.00 97.50 116 THR A O 1
ATOM 931 N N . PHE A 1 117 ? 0.800 0.301 6.203 1.00 97.81 117 PHE A N 1
ATOM 932 C CA . PHE A 1 117 ? 1.250 -1.069 6.356 1.00 97.81 117 PHE A CA 1
ATOM 933 C C . PHE A 1 117 ? 2.732 -1.090 6.706 1.00 97.81 117 PHE A C 1
ATOM 935 O O . PHE A 1 117 ? 3.514 -0.363 6.101 1.00 97.81 117 PHE A O 1
ATOM 942 N N . GLU A 1 118 ? 3.105 -1.955 7.642 1.00 97.81 118 GLU A N 1
ATOM 943 C CA . GLU A 1 118 ? 4.473 -2.450 7.757 1.00 97.81 118 GLU A CA 1
ATOM 944 C C . GLU A 1 118 ? 4.629 -3.597 6.754 1.00 97.81 118 GLU A C 1
ATOM 946 O O . GLU A 1 118 ? 3.874 -4.576 6.791 1.00 97.81 118 GLU A O 1
ATOM 951 N N . VAL A 1 119 ? 5.572 -3.451 5.833 1.00 97.31 119 VAL A N 1
ATOM 952 C CA . VAL A 1 119 ? 5.826 -4.385 4.740 1.00 97.31 119 VAL A CA 1
ATOM 953 C C . VAL A 1 119 ? 7.128 -5.113 5.013 1.00 97.31 119 VAL A C 1
ATOM 955 O O . VAL A 1 119 ? 8.190 -4.496 5.015 1.00 97.31 119 VAL A O 1
ATOM 958 N N . ASP A 1 120 ? 7.042 -6.426 5.205 1.00 97.19 120 ASP A N 1
ATOM 959 C CA . ASP A 1 120 ? 8.213 -7.302 5.245 1.00 97.19 120 ASP A CA 1
ATOM 960 C C . ASP A 1 120 ? 8.430 -7.909 3.863 1.00 97.19 120 ASP A C 1
ATOM 962 O O . ASP A 1 120 ? 7.560 -8.623 3.353 1.00 97.19 120 ASP A O 1
ATOM 966 N N . MET A 1 121 ? 9.591 -7.653 3.268 1.00 94.69 121 MET A N 1
ATOM 967 C CA . MET A 1 121 ? 10.014 -8.268 2.015 1.00 94.69 121 MET A CA 1
ATOM 968 C C . MET A 1 121 ? 10.849 -9.514 2.298 1.00 94.69 121 MET A C 1
ATOM 970 O O . MET A 1 121 ? 11.819 -9.472 3.054 1.00 94.69 121 MET A O 1
ATOM 974 N N . TYR A 1 122 ? 10.479 -10.608 1.644 1.00 94.94 122 TYR A N 1
ATOM 975 C CA . TYR A 1 122 ? 11.134 -11.902 1.708 1.00 94.94 122 TYR A CA 1
ATOM 976 C C . TYR A 1 122 ? 11.741 -12.231 0.352 1.00 94.94 122 TYR A C 1
ATOM 978 O O . TYR A 1 122 ? 11.053 -12.149 -0.667 1.00 94.94 122 TYR A O 1
ATOM 986 N N . ILE A 1 123 ? 12.997 -12.662 0.354 1.00 93.69 123 ILE A N 1
ATOM 987 C CA . ILE A 1 123 ? 13.672 -13.257 -0.800 1.00 93.69 123 ILE A CA 1
ATOM 988 C C . ILE A 1 123 ? 14.249 -14.586 -0.328 1.00 93.69 123 ILE A C 1
ATOM 990 O O . ILE A 1 123 ? 14.942 -14.629 0.689 1.00 93.69 123 ILE A O 1
ATOM 994 N N . ASP A 1 124 ? 13.915 -15.667 -1.031 1.00 93.19 124 ASP A N 1
ATOM 995 C CA . ASP A 1 124 ? 14.312 -17.032 -0.664 1.00 93.19 124 ASP A CA 1
ATOM 996 C C . ASP A 1 124 ? 13.969 -17.353 0.804 1.00 93.19 124 ASP A C 1
ATOM 998 O O . ASP A 1 124 ? 14.794 -17.842 1.576 1.00 93.19 124 ASP A O 1
ATOM 1002 N N . GLU A 1 125 ? 12.732 -17.013 1.191 1.00 90.12 125 GLU A N 1
ATOM 1003 C CA . GLU A 1 125 ? 12.142 -17.235 2.524 1.00 90.12 125 GLU A CA 1
ATOM 1004 C C . GLU A 1 125 ? 12.799 -16.451 3.677 1.00 90.12 125 GLU A C 1
ATOM 1006 O O . GLU A 1 125 ? 12.390 -16.585 4.832 1.00 90.12 125 GLU A O 1
ATOM 1011 N N . GLN A 1 126 ? 13.763 -15.575 3.385 1.00 93.00 126 GLN A N 1
ATOM 1012 C CA . GLN A 1 126 ? 14.432 -14.736 4.378 1.00 93.00 126 GLN A CA 1
ATOM 1013 C C . GLN A 1 126 ? 13.981 -13.284 4.267 1.00 93.00 126 GLN A C 1
ATOM 1015 O O . GLN A 1 126 ? 13.910 -12.736 3.170 1.00 93.00 126 GLN A O 1
ATOM 1020 N N . ILE A 1 127 ? 13.708 -12.649 5.412 1.00 93.81 127 ILE A N 1
ATOM 1021 C CA . ILE A 1 127 ? 13.402 -11.215 5.463 1.00 93.81 127 ILE A CA 1
ATOM 1022 C C . ILE A 1 127 ? 14.650 -10.447 5.042 1.00 93.81 127 ILE A C 1
ATOM 1024 O O . ILE A 1 127 ? 15.691 -10.535 5.696 1.00 93.81 127 ILE A O 1
ATOM 1028 N N . THR A 1 128 ? 14.534 -9.684 3.964 1.00 94.81 128 THR A N 1
ATOM 1029 C CA . THR A 1 128 ? 15.612 -8.831 3.466 1.00 94.81 128 THR A CA 1
ATOM 1030 C C . THR A 1 128 ? 15.436 -7.389 3.907 1.00 94.81 128 THR A C 1
ATOM 1032 O O . THR A 1 128 ? 16.418 -6.732 4.241 1.00 94.81 128 THR A O 1
ATOM 1035 N N . GLU A 1 129 ? 14.196 -6.894 3.924 1.00 94.81 129 GLU A N 1
ATOM 1036 C CA . GLU A 1 129 ? 13.881 -5.511 4.283 1.00 94.81 129 GLU A CA 1
ATOM 1037 C C . GLU A 1 129 ? 12.515 -5.422 4.971 1.00 94.81 129 GLU A C 1
ATOM 1039 O O . GLU A 1 129 ? 11.603 -6.184 4.651 1.00 94.81 129 GLU A O 1
ATOM 1044 N N . THR A 1 130 ? 12.379 -4.445 5.867 1.00 97.25 130 THR A N 1
ATOM 1045 C CA . THR A 1 130 ? 11.103 -4.036 6.463 1.00 97.25 130 THR A CA 1
ATOM 1046 C C . THR A 1 130 ? 10.956 -2.529 6.300 1.00 97.25 130 THR A C 1
ATOM 1048 O O . THR A 1 130 ? 11.859 -1.772 6.669 1.00 97.25 130 THR A O 1
ATOM 1051 N N . PHE A 1 131 ? 9.834 -2.079 5.746 1.00 97.00 131 PHE A N 1
ATOM 1052 C CA . PHE A 1 131 ? 9.554 -0.660 5.524 1.00 97.00 131 PHE A CA 1
ATOM 1053 C C . PHE A 1 131 ? 8.058 -0.358 5.617 1.00 97.00 131 PHE A C 1
ATOM 1055 O O . PHE A 1 131 ? 7.228 -1.254 5.533 1.00 97.00 131 PHE A O 1
ATOM 1062 N N . ASP A 1 132 ? 7.710 0.917 5.782 1.00 97.56 132 ASP A N 1
ATOM 1063 C CA . ASP A 1 132 ? 6.312 1.343 5.837 1.00 97.56 132 ASP A CA 1
ATOM 1064 C C . ASP A 1 132 ? 5.829 1.840 4.468 1.00 97.56 132 ASP A C 1
ATOM 1066 O O . ASP A 1 132 ? 6.492 2.656 3.817 1.00 97.56 132 ASP A O 1
ATOM 1070 N N . GLU A 1 133 ? 4.627 1.425 4.074 1.00 97.06 133 GLU A N 1
ATOM 1071 C CA . GLU A 1 133 ? 3.903 1.988 2.935 1.00 97.06 133 GLU A CA 1
ATOM 1072 C C . GLU A 1 133 ? 2.510 2.445 3.345 1.00 97.06 133 GLU A C 1
ATOM 1074 O O . GLU A 1 133 ? 1.779 1.737 4.033 1.00 97.06 133 GLU A O 1
ATOM 1079 N N . THR A 1 134 ? 2.103 3.615 2.864 1.00 97.56 134 THR A N 1
ATOM 1080 C CA . THR A 1 134 ? 0.781 4.167 3.155 1.00 97.56 134 THR A CA 1
ATOM 1081 C C . THR A 1 134 ? -0.056 4.235 1.890 1.00 97.56 134 THR A C 1
ATOM 1083 O O . THR A 1 134 ? 0.377 4.796 0.881 1.00 97.56 134 THR A O 1
ATOM 1086 N N . TYR A 1 135 ? -1.280 3.718 1.970 1.00 97.25 135 TYR A N 1
ATOM 1087 C CA . TYR A 1 135 ? -2.250 3.726 0.884 1.00 97.25 135 TYR A CA 1
ATOM 1088 C C . TYR A 1 135 ? -3.522 4.463 1.290 1.00 97.25 135 TYR A C 1
ATOM 1090 O O . TYR A 1 135 ? -4.015 4.322 2.409 1.00 97.25 135 TYR A O 1
ATOM 1098 N N . VAL A 1 136 ? -4.071 5.236 0.356 1.00 96.25 136 VAL A N 1
ATOM 1099 C CA . VAL A 1 136 ? -5.367 5.898 0.500 1.00 96.25 136 VAL A CA 1
ATOM 1100 C C . VAL A 1 136 ? -6.403 5.095 -0.271 1.00 96.25 136 VAL A C 1
ATOM 1102 O O . VAL A 1 136 ? -6.359 5.016 -1.499 1.00 96.25 136 VAL A O 1
ATOM 1105 N N . PHE A 1 137 ? -7.342 4.519 0.468 1.00 95.38 137 PHE A N 1
ATOM 1106 C CA . PHE A 1 137 ? -8.508 3.817 -0.045 1.00 95.38 137 PHE A CA 1
ATOM 1107 C C . PHE A 1 137 ? -9.647 4.825 -0.146 1.00 95.38 137 PHE A C 1
ATOM 1109 O O . PHE A 1 137 ? -10.087 5.352 0.874 1.00 95.38 137 PHE A O 1
ATOM 1116 N N . SER A 1 138 ? -10.105 5.114 -1.362 1.00 92.88 138 SER A N 1
ATOM 1117 C CA . SER A 1 138 ? -11.237 6.010 -1.613 1.00 92.88 138 SER A CA 1
ATOM 1118 C C . SER A 1 138 ? -12.352 5.242 -2.300 1.00 92.88 138 SER A C 1
ATOM 1120 O O . SER A 1 138 ? -12.150 4.704 -3.385 1.00 92.88 138 SER A O 1
ATOM 1122 N N . TYR A 1 139 ? -13.511 5.189 -1.661 1.00 86.00 139 TYR A N 1
ATOM 1123 C CA . TYR A 1 139 ? -14.695 4.476 -2.121 1.00 86.00 139 TYR A CA 1
ATOM 1124 C C . TYR A 1 139 ? -15.854 5.450 -2.289 1.00 86.00 139 TYR A C 1
ATOM 1126 O O . TYR A 1 139 ? -15.938 6.449 -1.589 1.00 86.00 139 TYR A O 1
ATOM 1134 N N . GLY A 1 140 ? -16.703 5.218 -3.279 1.00 78.25 140 GLY A N 1
ATOM 1135 C CA . GLY A 1 140 ? -17.764 6.141 -3.666 1.00 78.25 140 GLY A CA 1
ATOM 1136 C C . GLY A 1 140 ? -18.161 5.872 -5.109 1.00 78.25 140 GLY A C 1
ATOM 1137 O O . GLY A 1 140 ? -18.196 4.727 -5.547 1.00 78.25 140 GLY A O 1
ATOM 1138 N N . ASN A 1 141 ? -18.363 6.925 -5.906 1.00 73.69 141 ASN A N 1
ATOM 1139 C CA . ASN A 1 141 ? -18.697 6.760 -7.329 1.00 73.69 141 ASN A CA 1
ATOM 1140 C C . ASN A 1 141 ? -17.633 5.972 -8.117 1.00 73.69 141 ASN A C 1
ATOM 1142 O O . ASN A 1 141 ? -17.969 5.268 -9.066 1.00 73.69 141 ASN A O 1
ATOM 1146 N N . ILE A 1 142 ? -16.357 6.113 -7.742 1.00 78.12 142 ILE A N 1
ATOM 1147 C CA . ILE A 1 142 ? -15.248 5.317 -8.270 1.00 78.12 142 ILE A CA 1
ATOM 1148 C C . ILE A 1 142 ? -14.388 4.826 -7.105 1.00 78.12 142 ILE A C 1
ATOM 1150 O O . ILE A 1 142 ? -13.888 5.623 -6.312 1.00 78.12 142 ILE A O 1
ATOM 1154 N N . ASN A 1 143 ? -14.216 3.510 -7.007 1.00 89.88 143 ASN A N 1
ATOM 1155 C CA . ASN A 1 143 ? -13.345 2.911 -6.003 1.00 89.88 143 ASN A CA 1
ATOM 1156 C C . ASN A 1 143 ? -11.907 2.982 -6.506 1.00 89.88 143 ASN A C 1
ATOM 1158 O O . ASN A 1 143 ? -11.615 2.526 -7.609 1.00 89.88 143 ASN A O 1
ATOM 1162 N N . THR A 1 144 ? -11.021 3.572 -5.713 1.00 94.19 144 THR A N 1
ATOM 1163 C CA . THR A 1 144 ? -9.615 3.760 -6.073 1.00 94.19 144 THR A CA 1
ATOM 1164 C C . THR A 1 144 ? -8.712 3.539 -4.870 1.00 94.19 144 THR A C 1
ATOM 1166 O O . THR A 1 144 ? -9.079 3.828 -3.728 1.00 94.19 144 THR A O 1
ATOM 1169 N N . ILE A 1 145 ? -7.510 3.031 -5.135 1.00 96.31 145 ILE A N 1
ATOM 1170 C CA . ILE A 1 145 ? -6.484 2.804 -4.121 1.00 96.31 145 ILE A CA 1
ATOM 1171 C C . ILE A 1 145 ? -5.181 3.395 -4.651 1.00 96.31 145 ILE A C 1
ATOM 1173 O O . ILE A 1 145 ? -4.744 3.063 -5.754 1.00 96.31 145 ILE A O 1
ATOM 1177 N N . ARG A 1 146 ? -4.578 4.303 -3.882 1.00 96.56 146 ARG A N 1
ATOM 1178 C CA . ARG A 1 146 ? -3.362 5.027 -4.279 1.00 96.56 146 ARG A CA 1
ATOM 1179 C C . ARG A 1 146 ? -2.287 4.940 -3.218 1.00 96.56 146 ARG A C 1
ATOM 1181 O O . ARG A 1 146 ? -2.584 5.096 -2.037 1.00 96.56 146 ARG A O 1
ATOM 1188 N N . ASN A 1 147 ? -1.043 4.763 -3.641 1.00 96.88 147 ASN A N 1
ATOM 1189 C CA . ASN A 1 147 ? 0.108 4.907 -2.763 1.00 96.88 147 ASN A CA 1
ATOM 1190 C C . ASN A 1 147 ? 0.318 6.397 -2.446 1.00 96.88 147 ASN A C 1
ATOM 1192 O O . ASN A 1 147 ? 0.396 7.230 -3.347 1.00 96.88 147 ASN A O 1
ATOM 1196 N N . LYS A 1 148 ? 0.413 6.746 -1.162 1.00 95.12 148 LYS A N 1
ATOM 1197 C CA . LYS A 1 148 ? 0.516 8.139 -0.701 1.00 95.12 148 LYS A CA 1
ATOM 1198 C C . LYS A 1 148 ? 1.856 8.791 -1.053 1.00 95.12 148 LYS A C 1
ATOM 1200 O O . LYS A 1 148 ? 1.923 10.008 -1.190 1.00 95.12 148 LYS A O 1
ATOM 1205 N N . LYS A 1 149 ? 2.927 7.999 -1.168 1.00 94.44 149 LYS A N 1
ATOM 1206 C CA . LYS A 1 149 ? 4.282 8.494 -1.445 1.00 94.44 149 LYS A CA 1
ATOM 1207 C C . LYS A 1 149 ? 4.501 8.741 -2.936 1.00 94.44 149 LYS A C 1
ATOM 1209 O O . LYS A 1 149 ? 5.049 9.781 -3.285 1.00 94.44 149 LYS A O 1
ATOM 1214 N N . SER A 1 150 ? 4.116 7.795 -3.795 1.00 94.81 150 SER A N 1
ATOM 1215 C CA . SER A 1 150 ? 4.295 7.928 -5.251 1.00 94.81 150 SER A CA 1
ATOM 1216 C C . SER A 1 150 ? 3.136 8.633 -5.953 1.00 94.81 150 SER A C 1
ATOM 1218 O O . SER A 1 150 ? 3.298 9.084 -7.082 1.00 94.81 150 SER A O 1
ATOM 1220 N N . ASP A 1 151 ? 1.983 8.740 -5.294 1.00 94.31 151 ASP A N 1
ATOM 1221 C CA . ASP A 1 151 ? 0.725 9.215 -5.872 1.00 94.31 151 ASP A CA 1
ATOM 1222 C C . ASP A 1 151 ? 0.158 8.326 -6.993 1.00 94.31 151 ASP A C 1
ATOM 1224 O O . ASP A 1 151 ? -0.763 8.710 -7.717 1.00 94.31 151 ASP A O 1
ATOM 1228 N N . GLU A 1 152 ? 0.689 7.111 -7.132 1.00 96.31 152 GLU A N 1
ATOM 1229 C CA . GLU A 1 152 ? 0.287 6.164 -8.162 1.00 96.31 152 GLU A CA 1
ATOM 1230 C C . GLU A 1 152 ? -0.830 5.233 -7.683 1.00 96.31 152 GLU A C 1
ATOM 1232 O O . GLU A 1 152 ? -0.910 4.840 -6.517 1.00 96.31 152 GLU A O 1
ATOM 1237 N N . TYR A 1 153 ? -1.703 4.876 -8.621 1.00 95.94 153 TYR A N 1
ATOM 1238 C CA . TYR A 1 153 ? -2.752 3.882 -8.432 1.00 95.94 153 TYR A CA 1
ATOM 1239 C C . TYR A 1 153 ? -2.154 2.472 -8.368 1.00 95.94 153 TYR A C 1
ATOM 1241 O O . TYR A 1 153 ? -1.194 2.181 -9.087 1.00 95.94 153 TYR A O 1
ATOM 1249 N N . ILE A 1 154 ? -2.732 1.586 -7.551 1.00 94.69 154 ILE A N 1
ATOM 1250 C CA . ILE A 1 154 ? -2.233 0.207 -7.396 1.00 94.69 154 ILE A CA 1
ATOM 1251 C C . ILE A 1 154 ? -2.215 -0.567 -8.720 1.00 94.69 154 ILE A C 1
ATOM 1253 O O . ILE A 1 154 ? -1.373 -1.437 -8.910 1.00 94.69 154 ILE A O 1
ATOM 1257 N N . GLU A 1 155 ? -3.074 -0.197 -9.667 1.00 93.62 155 GLU A N 1
ATOM 1258 C CA . GLU A 1 155 ? -3.175 -0.759 -11.011 1.00 93.62 155 GLU A CA 1
ATOM 1259 C C . GLU A 1 155 ? -1.925 -0.499 -11.863 1.00 93.62 155 GLU A C 1
ATOM 1261 O O . GLU A 1 155 ? -1.663 -1.227 -12.817 1.00 93.62 155 GLU A O 1
ATOM 1266 N N . LYS A 1 156 ? -1.147 0.541 -11.529 1.00 93.31 156 LYS A N 1
ATOM 1267 C CA . LYS A 1 156 ? 0.135 0.842 -12.184 1.00 93.31 156 LYS A CA 1
ATOM 1268 C C . LYS A 1 156 ? 1.325 0.170 -11.506 1.00 93.31 156 LYS A C 1
ATOM 1270 O O . LYS A 1 156 ? 2.341 -0.042 -12.161 1.00 93.31 156 LYS A O 1
ATOM 1275 N N . ILE A 1 157 ? 1.207 -0.117 -10.212 1.00 90.06 157 ILE A N 1
ATOM 1276 C CA . ILE A 1 157 ? 2.309 -0.604 -9.374 1.00 90.06 157 ILE A CA 1
ATOM 1277 C C . ILE A 1 157 ? 2.328 -2.137 -9.340 1.00 90.06 157 ILE A C 1
ATOM 1279 O O . ILE A 1 157 ? 3.392 -2.752 -9.357 1.00 90.06 157 ILE A O 1
ATOM 1283 N N . PHE A 1 158 ? 1.151 -2.762 -9.294 1.00 90.44 158 PHE A N 1
ATOM 1284 C CA . PHE A 1 158 ? 0.992 -4.170 -8.953 1.00 90.44 158 PHE A CA 1
ATOM 1285 C C . PHE A 1 158 ? 0.370 -4.995 -10.079 1.00 90.44 158 PHE A C 1
ATOM 1287 O O . PHE A 1 158 ? -0.404 -4.500 -10.895 1.00 90.44 158 PHE A O 1
ATOM 1294 N N . THR A 1 159 ? 0.669 -6.295 -10.083 1.00 88.88 159 THR A N 1
ATOM 1295 C CA . THR A 1 159 ? -0.015 -7.292 -10.919 1.00 88.88 159 THR A CA 1
ATOM 1296 C C . THR A 1 159 ? -1.457 -7.512 -10.450 1.00 88.88 159 THR A C 1
ATOM 1298 O O . THR A 1 159 ? -1.796 -7.211 -9.306 1.00 88.88 159 THR A O 1
ATOM 1301 N N . GLU A 1 160 ? -2.313 -8.088 -11.298 1.00 89.31 160 GLU A N 1
ATOM 1302 C CA . GLU A 1 160 ? -3.738 -8.304 -10.986 1.00 89.31 160 GLU A CA 1
ATOM 1303 C C . GLU A 1 160 ? -3.969 -9.069 -9.667 1.00 89.31 160 GLU A C 1
ATOM 1305 O O . GLU A 1 160 ? -4.835 -8.703 -8.876 1.00 89.31 160 GLU A O 1
ATOM 1310 N N . SER A 1 161 ? -3.159 -10.090 -9.366 1.00 87.06 161 SER A N 1
ATOM 1311 C CA . SER A 1 161 ? -3.277 -10.858 -8.115 1.00 87.06 161 SER A CA 1
ATOM 1312 C C . SER A 1 161 ? -2.974 -10.021 -6.869 1.00 87.06 161 SER A C 1
ATOM 1314 O O . SER A 1 161 ? -3.611 -10.171 -5.825 1.00 87.06 161 SER A O 1
ATOM 1316 N N . ALA A 1 162 ? -1.989 -9.132 -6.973 1.00 90.19 162 ALA A N 1
ATOM 1317 C CA . ALA A 1 162 ? -1.628 -8.213 -5.908 1.00 90.19 162 ALA A CA 1
ATOM 1318 C C . ALA A 1 162 ? -2.702 -7.128 -5.744 1.00 90.19 162 ALA A C 1
ATOM 1320 O O . ALA A 1 162 ? -3.126 -6.863 -4.619 1.00 90.19 162 ALA A O 1
ATOM 1321 N N . GLN A 1 163 ? -3.228 -6.590 -6.851 1.00 93.81 163 GLN A N 1
ATOM 1322 C CA . GLN A 1 163 ? -4.363 -5.661 -6.835 1.00 93.81 163 GLN A CA 1
ATOM 1323 C C . GLN A 1 163 ? -5.569 -6.266 -6.105 1.00 93.81 163 GLN A C 1
ATOM 1325 O O . GLN A 1 163 ? -6.136 -5.617 -5.227 1.00 93.81 163 GLN A O 1
ATOM 1330 N N . GLN A 1 164 ? -5.895 -7.536 -6.378 1.00 93.94 164 GLN A N 1
ATOM 1331 C CA . GLN A 1 164 ? -7.001 -8.232 -5.718 1.00 93.94 164 GLN A CA 1
ATOM 1332 C C . GLN A 1 164 ? -6.839 -8.274 -4.194 1.00 93.94 164 GLN A C 1
ATOM 1334 O O . GLN A 1 164 ? -7.815 -8.091 -3.474 1.00 93.94 164 GLN A O 1
ATOM 1339 N N . SER A 1 165 ? -5.615 -8.444 -3.687 1.00 95.12 165 SER A N 1
ATOM 1340 C CA . SER A 1 165 ? -5.356 -8.466 -2.240 1.00 95.12 165 SER A CA 1
ATOM 1341 C C . SER A 1 165 ? -5.687 -7.122 -1.580 1.00 95.12 165 SER A C 1
ATOM 1343 O O . SER A 1 165 ? -6.324 -7.083 -0.524 1.00 95.12 165 SER A O 1
ATOM 1345 N N . PHE A 1 166 ? -5.331 -6.011 -2.234 1.00 95.06 166 PHE A N 1
ATOM 1346 C CA . PHE A 1 166 ? -5.709 -4.668 -1.790 1.00 95.06 166 PHE A CA 1
ATOM 1347 C C . PHE A 1 166 ? -7.222 -4.439 -1.893 1.00 95.06 166 PHE A C 1
ATOM 1349 O O . PHE A 1 166 ? -7.829 -3.920 -0.954 1.00 95.06 166 PHE A O 1
ATOM 1356 N N . THR A 1 167 ? -7.854 -4.853 -2.993 1.00 93.88 167 THR A N 1
ATOM 1357 C CA . THR A 1 167 ? -9.309 -4.744 -3.172 1.00 93.88 167 THR A CA 1
ATOM 1358 C C . THR A 1 167 ? -10.073 -5.542 -2.113 1.00 93.88 167 THR A C 1
ATOM 1360 O O . THR A 1 167 ? -11.025 -5.027 -1.523 1.00 93.88 167 THR A O 1
ATOM 1363 N N . ASP A 1 168 ? -9.634 -6.765 -1.814 1.00 94.06 168 ASP A N 1
ATOM 1364 C CA . ASP A 1 168 ? -10.223 -7.627 -0.789 1.00 94.06 168 ASP A CA 1
ATOM 1365 C C . ASP A 1 168 ? -10.068 -7.022 0.605 1.00 94.06 168 ASP A C 1
ATOM 1367 O O . ASP A 1 168 ? -11.008 -7.042 1.404 1.00 94.06 168 ASP A O 1
ATOM 1371 N N . PHE A 1 169 ? -8.899 -6.448 0.901 1.00 94.06 169 PHE A N 1
ATOM 1372 C CA . PHE A 1 169 ? -8.684 -5.715 2.141 1.00 94.06 169 PHE A CA 1
ATOM 1373 C C . PHE A 1 169 ? -9.630 -4.512 2.251 1.00 94.06 169 PHE A C 1
ATOM 1375 O O . PHE A 1 169 ? -10.323 -4.362 3.258 1.00 94.06 169 PHE A O 1
ATOM 1382 N N . GLY A 1 170 ? -9.747 -3.699 1.200 1.00 91.88 170 GLY A N 1
ATOM 1383 C CA . GLY A 1 170 ? -10.659 -2.558 1.192 1.00 91.88 170 GLY A CA 1
ATOM 1384 C C . GLY A 1 170 ? -12.137 -2.959 1.322 1.00 91.88 170 GLY A C 1
ATOM 1385 O O . GLY A 1 170 ? -12.893 -2.322 2.057 1.00 91.88 170 GLY A O 1
ATOM 1386 N N . ALA A 1 171 ? -12.550 -4.094 0.749 1.00 90.81 171 ALA A N 1
ATOM 1387 C CA . ALA A 1 171 ? -13.887 -4.648 0.971 1.00 90.81 171 ALA A CA 1
ATOM 1388 C C . ALA A 1 171 ? -14.138 -5.016 2.447 1.00 90.81 171 ALA A C 1
ATOM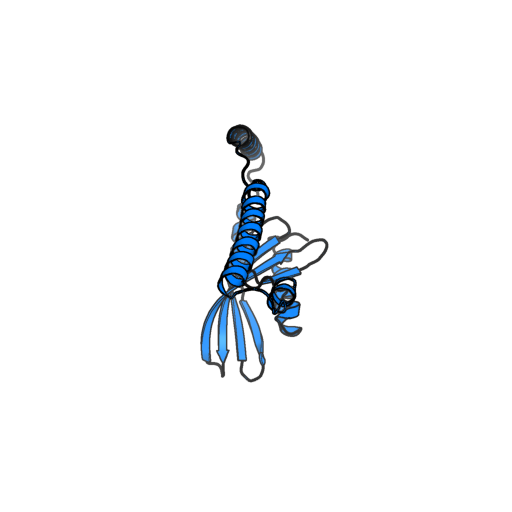 1390 O O . ALA A 1 171 ? -15.262 -4.878 2.941 1.00 90.81 171 ALA A O 1
ATOM 1391 N N . LYS A 1 172 ? -13.108 -5.449 3.187 1.00 90.56 172 LYS A N 1
ATOM 1392 C CA . LYS A 1 172 ? -13.214 -5.663 4.640 1.00 90.56 172 LYS A CA 1
ATOM 1393 C C . LYS A 1 172 ? -13.377 -4.342 5.395 1.00 90.56 172 LYS A C 1
ATOM 1395 O O . LYS A 1 172 ? -14.170 -4.305 6.333 1.00 90.56 172 LYS A O 1
ATOM 1400 N N . LEU A 1 173 ? -12.717 -3.258 4.969 1.00 88.12 173 LEU A N 1
ATOM 1401 C CA . LEU A 1 173 ? -12.916 -1.917 5.550 1.00 88.12 173 LEU A CA 1
ATOM 1402 C C . LEU A 1 173 ? -14.387 -1.474 5.451 1.00 88.12 173 LEU A C 1
ATOM 1404 O O . LEU A 1 173 ? -14.945 -0.963 6.430 1.00 88.12 173 LEU A O 1
ATOM 1408 N N . ILE A 1 174 ? -15.027 -1.733 4.303 1.00 87.00 174 ILE A N 1
ATOM 1409 C CA . ILE A 1 174 ? -16.449 -1.431 4.068 1.00 87.00 174 ILE A CA 1
ATOM 1410 C C . ILE A 1 174 ? -17.361 -2.311 4.923 1.00 87.00 174 ILE A C 1
ATOM 1412 O O . ILE A 1 174 ? -18.240 -1.804 5.615 1.00 87.00 174 ILE A O 1
ATOM 1416 N N . ARG A 1 175 ? -17.149 -3.635 4.933 1.00 85.62 175 ARG A N 1
ATOM 1417 C CA . ARG A 1 175 ? -17.978 -4.569 5.728 1.00 85.62 175 ARG A CA 1
ATOM 1418 C C . ARG A 1 175 ? -17.916 -4.270 7.221 1.00 85.62 175 ARG A C 1
ATOM 1420 O O . ARG A 1 175 ? -18.919 -4.384 7.923 1.00 85.62 175 ARG A O 1
ATOM 1427 N N . SER A 1 176 ? -16.752 -3.847 7.700 1.00 82.25 176 SER A N 1
ATOM 1428 C CA . SER A 1 176 ? -16.590 -3.395 9.077 1.00 82.25 176 SER A CA 1
ATOM 1429 C C . SER A 1 176 ? -17.279 -2.052 9.332 1.00 82.25 176 SER A C 1
ATOM 1431 O O . SER A 1 176 ? -17.511 -1.700 10.483 1.00 82.25 176 SER A O 1
ATOM 1433 N N . GLY A 1 177 ? -17.688 -1.306 8.306 1.00 76.44 177 GLY A N 1
ATOM 1434 C CA . GLY A 1 177 ? -18.323 0.007 8.427 1.00 76.44 177 GLY A CA 1
ATOM 1435 C C . GLY A 1 177 ? -17.358 1.088 8.909 1.00 76.44 177 GLY A C 1
ATOM 1436 O O . GLY A 1 177 ? -17.791 2.044 9.552 1.00 76.44 177 GLY A O 1
ATOM 1437 N N . ILE A 1 178 ? -16.057 0.889 8.667 1.00 77.81 178 ILE A N 1
ATOM 1438 C CA . ILE A 1 178 ? -15.025 1.915 8.861 1.00 77.81 178 ILE A CA 1
ATOM 1439 C C . ILE A 1 178 ? -15.035 2.860 7.656 1.00 77.81 178 ILE A C 1
ATOM 1441 O O . ILE A 1 178 ? -14.890 4.070 7.818 1.00 77.81 178 ILE A O 1
ATOM 1445 N N . LEU A 1 179 ? -15.286 2.299 6.474 1.00 73.44 179 LEU A N 1
ATOM 1446 C CA . LEU A 1 179 ? -15.517 3.024 5.236 1.00 73.44 179 LEU A CA 1
ATOM 1447 C C . LEU A 1 179 ? -16.969 2.851 4.776 1.00 73.44 179 LEU A C 1
ATOM 1449 O O . LEU A 1 179 ? -17.545 1.780 4.980 1.00 73.44 179 LEU A O 1
ATOM 1453 N N . THR A 1 180 ? -17.555 3.879 4.167 1.00 71.25 180 THR A N 1
ATOM 1454 C CA . THR A 1 180 ? -18.883 3.804 3.532 1.00 71.25 180 THR A CA 1
ATOM 1455 C C . THR A 1 180 ? -18.748 3.814 2.013 1.00 71.25 180 THR A C 1
ATOM 1457 O O . THR A 1 180 ? -17.835 4.465 1.503 1.00 71.25 180 THR A O 1
ATOM 1460 N N . ASP A 1 181 ? -19.625 3.080 1.321 1.00 58.00 181 ASP A N 1
ATOM 1461 C CA . ASP A 1 181 ? -19.727 3.102 -0.144 1.00 58.00 181 ASP A CA 1
ATOM 1462 C C . ASP A 1 181 ? -20.467 4.344 -0.670 1.00 58.00 181 ASP A C 1
ATOM 1464 O O . ASP A 1 181 ? -21.154 5.031 0.127 1.00 58.00 181 ASP A O 1
#

Sequence (181 aa):
MLIIILSNISKLTLMKKILIIVSVLFVFFSVLTYIFITGWERGREPKRADFEMYENKKLEDSIKSITTKKTKSTISEKKISEIQNQSFVISCGSGCAMTYKVKEINQINQVSIEVTFEVDMYIDEQITETFDETYVFSYGNINTIRNKKSDEYIEKIFTESAQQSFTDFGAKLIRSGILTD